Protein AF-A0A7J2INQ9-F1 (afdb_monomer_lite)

Sequence (61 aa):
MKSCHGLEKIDSVESERNVVLDANVIAKWILPGEPWEDQALKLREKLVNGEIEVHEPVLLV

Foldseek 3Di:
DDDDDDDDDDPPCPPQDAAEDDVVLVVLCPDPPDVCSVVSVVVVVCVVVVVHDYDYDDDDD

pLDDT: mean 81.04, std 19.6, range [35.03, 98.12]

Radius of gyration: 19.77 Å; chains: 1; bounding box: 50×38×41 Å

Structure (mmCIF, N/CA/C/O backbone):
data_AF-A0A7J2INQ9-F1
#
_entry.id   AF-A0A7J2INQ9-F1
#
loop_
_atom_site.group_PDB
_atom_site.id
_atom_site.type_symbol
_atom_site.label_atom_id
_atom_site.label_alt_id
_atom_site.label_comp_id
_atom_site.label_asym_id
_atom_site.label_entity_id
_atom_site.label_seq_id
_atom_site.pdbx_PDB_ins_code
_atom_site.Cartn_x
_atom_site.Cartn_y
_atom_site.Cartn_z
_atom_site.occupancy
_atom_site.B_iso_or_equiv
_atom_site.auth_seq_id
_atom_site.auth_comp_id
_atom_site.auth_asym_id
_atom_site.auth_atom_id
_atom_site.pdbx_PDB_model_num
ATOM 1 N N . MET A 1 1 ? -39.338 31.046 25.443 1.00 35.03 1 MET A N 1
ATOM 2 C CA . MET A 1 1 ? -39.484 30.436 26.785 1.00 35.03 1 MET A CA 1
ATOM 3 C C . MET A 1 1 ? -38.864 29.043 26.758 1.00 35.03 1 MET A C 1
ATOM 5 O O . MET A 1 1 ? -39.296 28.264 25.928 1.00 35.03 1 MET A O 1
ATOM 9 N N . LYS A 1 2 ? -37.892 28.800 27.660 1.00 39.19 2 LYS A N 1
ATOM 10 C CA . LYS A 1 2 ? -37.402 27.510 28.220 1.00 39.19 2 LYS A CA 1
ATOM 11 C C . LYS A 1 2 ? -36.857 26.478 27.205 1.00 39.19 2 LYS A C 1
ATOM 13 O O . LYS A 1 2 ? -37.620 25.856 26.491 1.00 39.19 2 LYS A O 1
ATOM 18 N N . SER A 1 3 ? -35.539 26.436 26.988 1.00 53.56 3 SER A N 1
ATOM 19 C CA . SER A 1 3 ? -34.500 25.695 27.746 1.00 53.56 3 SER A CA 1
ATOM 20 C C . SER A 1 3 ? -34.570 24.176 27.565 1.00 53.56 3 SER A C 1
ATOM 22 O O . SER A 1 3 ? -35.513 23.540 28.028 1.00 53.56 3 SER A O 1
ATOM 24 N N . CYS A 1 4 ? -33.519 23.606 26.975 1.00 44.69 4 CYS A N 1
ATOM 25 C CA . CYS A 1 4 ? -33.036 22.273 27.318 1.00 44.69 4 CYS A CA 1
ATOM 26 C C . CYS A 1 4 ? -31.565 22.430 27.710 1.00 44.69 4 CYS A C 1
ATOM 28 O O . CYS A 1 4 ? -30.752 22.933 26.935 1.00 44.69 4 CYS A O 1
ATOM 30 N N . HIS A 1 5 ? -31.292 22.110 28.971 1.00 45.50 5 HIS A N 1
ATOM 31 C CA . HIS A 1 5 ? -30.001 22.227 29.630 1.00 45.50 5 HIS A CA 1
ATOM 32 C C . HIS A 1 5 ? -29.008 21.175 29.134 1.00 45.50 5 HIS A C 1
ATOM 34 O O . HIS A 1 5 ? -29.400 20.138 28.603 1.00 45.50 5 HIS A O 1
ATOM 40 N N . GLY A 1 6 ? -27.727 21.507 29.292 1.00 51.38 6 GLY A N 1
ATOM 41 C CA . GLY A 1 6 ? -26.602 20.783 28.723 1.00 51.38 6 GLY A CA 1
ATOM 42 C C . GLY A 1 6 ? -26.453 19.346 29.205 1.00 51.38 6 GLY A C 1
ATOM 43 O O . GLY A 1 6 ? -26.915 18.974 30.283 1.00 51.38 6 GLY A O 1
ATOM 44 N N . LEU A 1 7 ? -25.718 18.580 28.403 1.00 54.38 7 LEU A N 1
ATOM 45 C CA . LEU A 1 7 ? -24.948 17.454 28.891 1.00 54.38 7 LEU A CA 1
ATOM 46 C C . LEU A 1 7 ? -23.511 17.605 28.401 1.00 54.38 7 LEU A C 1
ATOM 48 O O . LEU A 1 7 ? -23.240 18.050 27.288 1.00 54.38 7 LEU A O 1
ATOM 52 N N . GLU A 1 8 ? -22.625 17.323 29.332 1.00 53.72 8 GLU A N 1
ATOM 53 C CA . GLU A 1 8 ? -21.222 17.665 29.356 1.00 53.72 8 GLU A CA 1
ATOM 54 C C . GLU A 1 8 ? -20.367 16.697 28.527 1.00 53.72 8 GLU A C 1
ATOM 56 O O . GLU A 1 8 ? -20.754 15.562 28.262 1.00 53.72 8 GLU A O 1
ATOM 61 N N . LYS A 1 9 ? -19.139 17.164 28.269 1.00 41.88 9 LYS A N 1
ATOM 62 C CA . LYS A 1 9 ? -17.937 16.423 27.859 1.00 41.88 9 LYS A CA 1
ATOM 63 C C . LYS A 1 9 ? -17.743 16.167 26.355 1.00 41.88 9 LYS A C 1
ATOM 65 O O . LYS A 1 9 ? -18.154 15.172 25.777 1.00 41.88 9 LYS A O 1
ATOM 70 N N . ILE A 1 10 ? -17.013 17.117 25.773 1.00 54.66 10 ILE A N 1
ATOM 71 C CA . ILE A 1 10 ? -16.000 16.940 24.725 1.00 54.66 10 ILE A CA 1
ATOM 72 C C . ILE A 1 10 ? -15.200 15.646 24.926 1.00 54.66 10 ILE A C 1
ATOM 74 O O . ILE A 1 10 ? -14.277 15.617 25.734 1.00 54.66 10 ILE A O 1
ATOM 78 N N . ASP A 1 11 ? -15.511 14.634 24.130 1.00 46.03 11 ASP A N 1
ATOM 79 C CA . ASP A 1 11 ? -14.476 13.847 23.478 1.00 46.03 11 ASP A CA 1
ATOM 80 C C . ASP A 1 11 ? -14.514 14.298 22.022 1.00 46.03 11 ASP A C 1
ATOM 82 O O . ASP A 1 11 ? -15.543 14.202 21.348 1.00 46.03 11 ASP A O 1
ATOM 86 N N . SER A 1 12 ? -13.432 14.916 21.560 1.00 53.19 12 SER A N 1
ATOM 87 C CA . SER A 1 12 ? -13.248 15.214 20.147 1.00 53.19 12 SER A CA 1
ATOM 88 C C . SER A 1 12 ? -13.287 13.876 19.421 1.00 53.19 12 SER A C 1
ATOM 90 O O . SER A 1 12 ? -12.285 13.170 19.401 1.00 53.19 12 SER A O 1
ATOM 92 N N . VAL A 1 13 ? -14.446 13.491 18.886 1.00 52.69 13 VAL A N 1
ATOM 93 C CA . VAL A 1 13 ? -14.546 12.371 17.956 1.00 52.69 13 VAL A CA 1
ATOM 94 C C . VAL A 1 13 ? -13.734 12.807 16.742 1.00 52.69 13 VAL A C 1
ATOM 96 O O . VAL A 1 13 ? -14.243 13.482 15.847 1.00 52.69 13 VAL A O 1
ATOM 99 N N . GLU A 1 14 ? -12.432 12.512 16.749 1.00 56.81 14 GLU A N 1
ATOM 100 C CA . GLU A 1 14 ? -11.686 12.330 15.516 1.00 56.81 14 GLU A CA 1
ATOM 101 C C . GLU A 1 14 ? -12.531 11.342 14.731 1.00 56.81 14 GLU A C 1
ATOM 103 O O . GLU A 1 14 ? -12.645 10.182 15.114 1.00 56.81 14 GLU A O 1
ATOM 108 N N . SER A 1 15 ? -13.249 11.825 13.714 1.00 61.62 15 SER A N 1
ATOM 109 C CA . SER A 1 15 ? -13.958 10.920 12.826 1.00 61.62 15 SER A CA 1
ATOM 110 C C . SER A 1 15 ? -12.894 9.965 12.308 1.00 61.62 15 SER A C 1
ATOM 112 O O . SER A 1 15 ? -11.981 10.424 11.611 1.00 61.62 15 SER A O 1
ATOM 114 N N . GLU A 1 16 ? -12.964 8.696 12.697 1.00 66.25 16 GLU A N 1
ATOM 115 C CA . GLU A 1 16 ? -12.085 7.664 12.169 1.00 66.25 16 GLU A CA 1
ATOM 116 C C . GLU A 1 16 ? -12.155 7.782 10.644 1.00 66.25 16 GLU A C 1
ATOM 118 O O . GLU A 1 16 ? -13.213 7.647 10.022 1.00 66.25 16 GLU A O 1
ATOM 123 N N . ARG A 1 17 ? -11.054 8.241 10.041 1.00 79.88 17 ARG A N 1
ATOM 124 C CA . ARG A 1 17 ? -11.011 8.475 8.603 1.00 79.88 17 ARG A CA 1
ATOM 125 C C . ARG A 1 17 ? -10.861 7.110 7.964 1.00 79.88 17 ARG A C 1
ATOM 127 O O . ARG A 1 17 ? -9.771 6.554 7.992 1.00 79.88 17 ARG A O 1
ATOM 134 N N . ASN A 1 18 ? -11.930 6.610 7.357 1.00 86.12 18 ASN A N 1
ATOM 135 C CA . ASN A 1 18 ? -11.866 5.391 6.559 1.00 86.12 18 ASN A CA 1
ATOM 136 C C . ASN A 1 18 ? -10.942 5.622 5.358 1.00 86.12 18 ASN A C 1
ATOM 138 O O . ASN A 1 18 ? -11.301 6.329 4.412 1.00 86.12 18 ASN A O 1
ATOM 142 N N . VAL A 1 19 ? -9.743 5.041 5.400 1.00 90.56 19 VAL A N 1
ATOM 143 C CA . VAL A 1 19 ? -8.789 5.081 4.291 1.00 90.56 19 VAL A CA 1
ATOM 144 C C . VAL A 1 19 ? -8.982 3.837 3.437 1.00 90.56 19 VAL A C 1
ATOM 146 O O . VAL A 1 19 ? -8.923 2.713 3.925 1.00 90.56 19 VAL A O 1
ATOM 149 N N . VAL A 1 20 ? -9.177 4.046 2.141 1.00 92.69 20 VAL A N 1
ATOM 150 C CA . VAL A 1 20 ? -9.209 2.986 1.132 1.00 92.69 20 VAL A CA 1
ATOM 151 C C . VAL A 1 20 ? -8.091 3.267 0.141 1.00 92.69 20 VAL A C 1
ATOM 153 O O . VAL A 1 20 ? -7.904 4.414 -0.274 1.00 92.69 20 VAL A O 1
ATOM 156 N N . LEU A 1 21 ? -7.339 2.234 -0.232 1.00 91.94 21 LEU A N 1
ATOM 157 C CA . LEU A 1 21 ? -6.296 2.347 -1.247 1.00 91.94 21 LEU A CA 1
ATOM 158 C C . LEU A 1 21 ? -6.818 1.859 -2.592 1.00 91.94 21 LEU A C 1
ATOM 160 O O . LEU A 1 21 ? -7.325 0.746 -2.708 1.00 91.94 21 LEU A O 1
ATOM 164 N N . ASP A 1 22 ? -6.658 2.692 -3.616 1.00 91.19 22 ASP A N 1
ATOM 165 C CA . ASP A 1 22 ? -6.884 2.273 -4.994 1.00 91.19 22 ASP A CA 1
ATOM 166 C C . ASP A 1 22 ? -5.840 1.221 -5.402 1.00 91.19 22 ASP A C 1
ATOM 168 O O . ASP A 1 22 ? -4.676 1.274 -4.981 1.00 91.19 22 ASP A O 1
ATOM 172 N N . ALA A 1 23 ? -6.236 0.275 -6.255 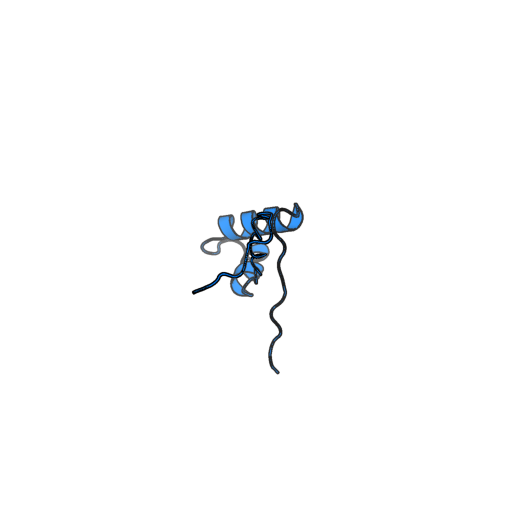1.00 91.50 23 ALA A N 1
ATOM 173 C CA . ALA A 1 23 ? -5.350 -0.771 -6.760 1.00 91.50 23 ALA A CA 1
ATOM 174 C C . ALA A 1 23 ? -4.087 -0.196 -7.431 1.00 91.50 23 ALA A C 1
ATOM 176 O O . ALA A 1 23 ? -3.011 -0.792 -7.352 1.00 91.50 23 ALA A O 1
ATOM 177 N N . ASN A 1 24 ? -4.182 0.989 -8.041 1.00 93.00 24 ASN A N 1
ATOM 178 C CA . ASN A 1 24 ? -3.051 1.668 -8.662 1.00 93.00 24 ASN A CA 1
ATOM 179 C C . ASN A 1 24 ? -1.976 2.125 -7.656 1.00 93.00 24 ASN A C 1
ATOM 181 O O . ASN A 1 24 ? -0.821 2.293 -8.055 1.00 93.00 24 ASN A O 1
ATOM 185 N N . VAL A 1 25 ? -2.324 2.331 -6.381 1.00 94.62 25 VAL A N 1
ATOM 186 C CA . VAL A 1 25 ? -1.385 2.686 -5.309 1.00 94.62 25 VAL A CA 1
ATOM 187 C C . VAL A 1 25 ? -0.672 1.425 -4.850 1.00 94.62 25 VAL A C 1
ATOM 189 O O . VAL A 1 25 ? 0.551 1.419 -4.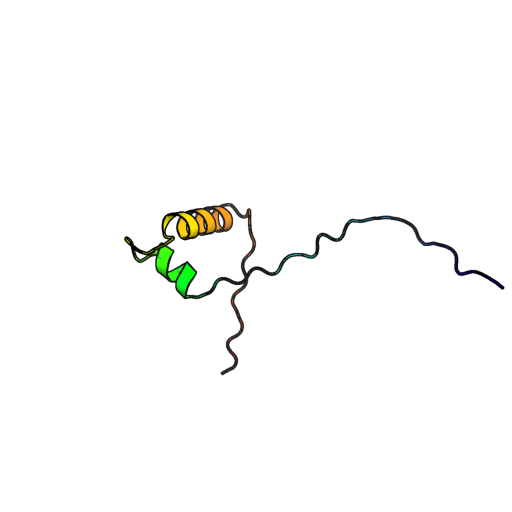750 1.00 94.62 25 VAL A O 1
ATOM 192 N N . ILE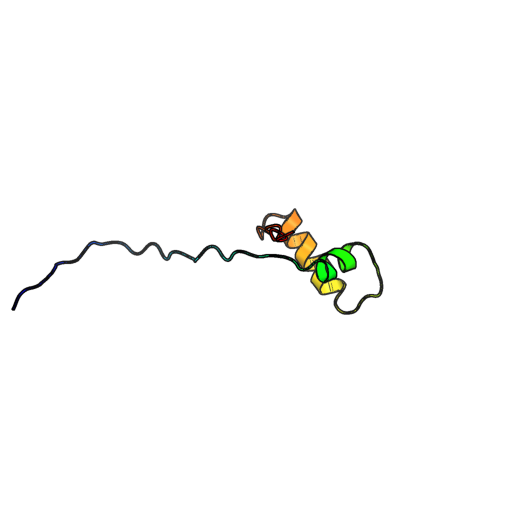 A 1 26 ? -1.428 0.341 -4.656 1.00 94.44 26 ILE A N 1
ATOM 193 C CA . ILE A 1 26 ? -0.893 -0.971 -4.272 1.00 94.44 26 ILE A CA 1
ATOM 194 C C . ILE A 1 26 ? 0.081 -1.500 -5.329 1.00 94.44 26 ILE A C 1
ATOM 196 O O . ILE A 1 26 ? 1.144 -2.012 -4.990 1.00 94.44 26 ILE A O 1
ATOM 200 N N . ALA A 1 27 ? -0.236 -1.333 -6.616 1.00 95.38 27 ALA A N 1
ATOM 201 C CA . ALA A 1 27 ? 0.626 -1.778 -7.709 1.00 95.38 27 ALA A CA 1
ATOM 202 C C . ALA A 1 27 ? 2.046 -1.183 -7.629 1.00 95.38 27 ALA A C 1
ATOM 204 O O . ALA A 1 27 ? 3.021 -1.878 -7.915 1.00 95.38 27 ALA A O 1
ATOM 205 N N . LYS A 1 28 ? 2.179 0.065 -7.158 1.00 96.56 28 LYS A N 1
ATOM 206 C CA . LYS A 1 28 ? 3.469 0.766 -6.996 1.00 96.56 28 LYS A CA 1
ATOM 207 C C . LYS A 1 28 ? 4.333 0.204 -5.868 1.00 96.56 28 LYS A C 1
ATOM 209 O O . LYS A 1 28 ? 5.500 0.547 -5.767 1.00 96.56 28 LYS A O 1
ATOM 214 N N . TRP A 1 29 ? 3.791 -0.662 -5.012 1.00 95.88 29 TRP A N 1
ATOM 215 C CA . TRP A 1 29 ? 4.586 -1.374 -4.007 1.00 95.88 29 TRP A CA 1
ATOM 216 C C . TRP A 1 29 ? 5.390 -2.531 -4.600 1.00 95.88 29 TRP A C 1
ATOM 218 O O . TRP A 1 29 ? 6.287 -3.051 -3.938 1.00 95.88 29 TRP A O 1
ATOM 228 N N . ILE A 1 30 ? 5.021 -2.967 -5.807 1.00 95.12 30 ILE A N 1
ATOM 229 C CA . ILE A 1 30 ? 5.553 -4.161 -6.466 1.00 95.12 30 ILE A CA 1
ATOM 230 C C . ILE A 1 30 ? 6.266 -3.781 -7.770 1.00 95.12 30 ILE A C 1
ATOM 232 O O . ILE A 1 30 ? 7.285 -4.381 -8.102 1.00 95.12 30 ILE A O 1
ATOM 236 N N . LEU A 1 31 ? 5.735 -2.798 -8.506 1.00 94.50 31 LEU A N 1
ATOM 237 C CA . LEU A 1 31 ? 6.272 -2.330 -9.782 1.00 94.50 31 LEU A CA 1
ATOM 238 C C . LEU A 1 31 ? 7.185 -1.107 -9.573 1.00 94.50 31 LEU A C 1
ATOM 240 O O . LEU A 1 31 ? 6.673 -0.044 -9.218 1.00 94.50 31 LEU A O 1
ATOM 244 N N . PRO A 1 32 ? 8.507 -1.234 -9.796 1.00 94.06 32 PRO A N 1
ATOM 245 C CA . PRO A 1 32 ? 9.440 -0.120 -9.661 1.00 94.06 32 PRO A CA 1
ATOM 246 C C . PRO A 1 32 ? 9.428 0.796 -10.893 1.00 94.06 32 PRO A C 1
ATOM 248 O O . PRO A 1 32 ? 9.072 0.382 -11.997 1.00 94.06 32 PRO A O 1
ATOM 251 N N . GLY A 1 33 ? 9.910 2.025 -10.722 1.00 94.81 33 GLY A N 1
ATOM 252 C CA . GLY A 1 33 ? 10.026 3.053 -11.757 1.00 94.81 33 GLY A CA 1
ATOM 253 C C . GLY A 1 33 ? 8.734 3.827 -12.032 1.00 94.81 33 GLY A C 1
ATOM 254 O O . GLY A 1 33 ? 8.690 4.620 -12.974 1.00 94.81 33 GLY A O 1
ATOM 255 N N . GLU A 1 34 ? 7.688 3.615 -11.237 1.00 94.12 34 GLU A N 1
ATOM 256 C CA . GLU A 1 34 ? 6.395 4.270 -11.416 1.00 94.12 34 GLU A CA 1
ATOM 257 C C . GLU A 1 34 ? 6.402 5.704 -10.859 1.00 94.12 34 GLU A C 1
ATOM 259 O O . GLU A 1 34 ? 7.011 5.987 -9.821 1.00 94.12 34 GLU A O 1
ATOM 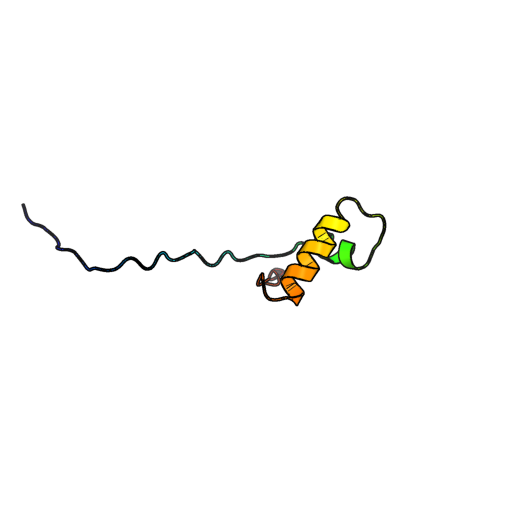264 N N . PRO A 1 35 ? 5.660 6.642 -11.473 1.00 95.50 35 PRO A N 1
ATOM 265 C CA . PRO A 1 35 ? 5.407 7.931 -10.851 1.00 95.50 35 PRO A CA 1
ATOM 266 C C . PRO A 1 35 ? 4.814 7.747 -9.450 1.00 95.50 35 PRO A C 1
ATOM 268 O O . PRO A 1 35 ? 3.860 6.989 -9.266 1.00 95.50 35 PRO A O 1
ATOM 271 N N . TRP A 1 36 ? 5.333 8.505 -8.483 1.00 95.25 36 TRP A N 1
ATOM 272 C CA . TRP A 1 36 ? 4.896 8.475 -7.082 1.00 95.25 36 TRP A CA 1
ATOM 273 C C . TRP A 1 36 ? 5.213 7.176 -6.316 1.00 95.25 36 TRP A C 1
ATOM 275 O O . TRP A 1 36 ? 4.603 6.923 -5.275 1.00 95.25 36 TRP A O 1
ATOM 285 N N . GLU A 1 37 ? 6.160 6.363 -6.798 1.00 96.38 37 GLU A N 1
ATOM 286 C CA . GLU A 1 37 ? 6.641 5.159 -6.103 1.00 96.38 37 GLU A CA 1
ATOM 287 C C . GLU A 1 37 ? 7.059 5.452 -4.655 1.00 96.38 37 GLU A C 1
ATOM 289 O O . GLU A 1 37 ? 6.533 4.830 -3.734 1.00 96.38 37 GLU A O 1
ATOM 294 N N . ASP A 1 38 ? 7.905 6.462 -4.424 1.00 97.81 38 ASP A N 1
ATOM 295 C CA . ASP A 1 38 ? 8.379 6.825 -3.079 1.00 97.81 38 ASP A CA 1
ATOM 296 C C . ASP A 1 38 ? 7.229 7.126 -2.104 1.00 97.81 38 ASP A C 1
ATOM 298 O O . ASP A 1 38 ? 7.279 6.789 -0.919 1.00 97.81 38 ASP A O 1
ATOM 302 N N . GLN A 1 39 ? 6.175 7.786 -2.584 1.00 97.31 39 GLN A N 1
ATOM 303 C CA . GLN A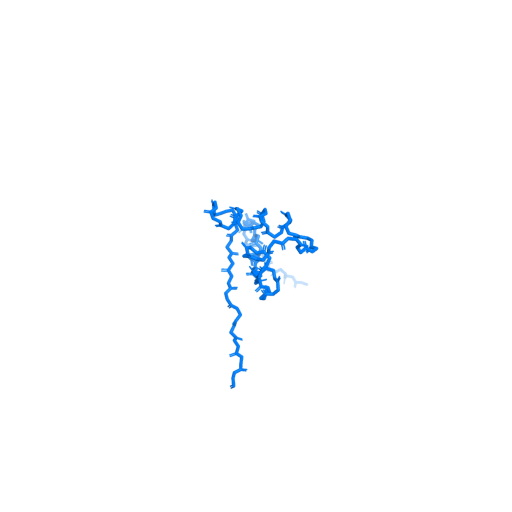 1 39 ? 4.994 8.115 -1.795 1.00 97.31 39 GLN A CA 1
ATOM 304 C C . GLN A 1 39 ? 4.177 6.859 -1.490 1.00 97.31 39 GLN A C 1
ATOM 306 O O . GLN A 1 39 ? 3.713 6.700 -0.360 1.00 97.31 39 GLN A O 1
ATOM 311 N N . ALA A 1 40 ? 4.023 5.964 -2.468 1.00 96.81 40 ALA A N 1
ATOM 312 C CA . ALA A 1 40 ? 3.344 4.691 -2.273 1.00 96.81 40 ALA A CA 1
ATOM 313 C C . ALA A 1 40 ? 4.103 3.809 -1.269 1.00 96.81 40 ALA A C 1
ATOM 315 O O . ALA A 1 40 ? 3.479 3.238 -0.374 1.00 96.81 40 ALA A O 1
ATOM 316 N N . LEU A 1 41 ? 5.434 3.754 -1.353 1.00 97.50 41 LEU A N 1
ATOM 317 C CA . LEU A 1 41 ? 6.278 3.007 -0.419 1.00 97.50 41 LEU A CA 1
ATOM 318 C C . LEU A 1 41 ? 6.215 3.581 1.001 1.00 97.50 41 LEU A C 1
ATOM 320 O O . LEU A 1 41 ? 6.002 2.824 1.944 1.00 97.50 41 LEU A O 1
ATOM 324 N N . LYS A 1 42 ? 6.268 4.907 1.170 1.00 97.56 42 LYS A N 1
ATOM 325 C CA . LYS A 1 42 ? 6.053 5.544 2.485 1.00 97.56 42 LYS A CA 1
ATOM 326 C C . LYS A 1 42 ? 4.676 5.229 3.062 1.00 97.56 42 LYS A C 1
ATOM 328 O O . LYS A 1 42 ? 4.537 5.033 4.264 1.00 97.56 42 LYS A O 1
ATOM 333 N N . LEU A 1 43 ? 3.641 5.185 2.223 1.00 96.06 43 LEU A N 1
ATOM 334 C CA . LEU A 1 43 ? 2.295 4.823 2.665 1.00 96.06 43 LEU A CA 1
ATOM 335 C C . LEU A 1 43 ? 2.225 3.359 3.124 1.00 96.06 43 LEU A C 1
ATOM 337 O O . LEU A 1 43 ? 1.591 3.067 4.136 1.00 96.06 43 LEU A O 1
ATOM 341 N N . ARG A 1 44 ? 2.923 2.455 2.426 1.00 96.50 44 ARG A N 1
ATOM 342 C CA . ARG A 1 44 ? 3.078 1.054 2.836 1.00 96.50 44 ARG A CA 1
ATOM 343 C C . ARG A 1 44 ? 3.785 0.933 4.183 1.00 96.50 44 ARG A C 1
ATOM 345 O O . ARG A 1 44 ? 3.347 0.146 5.013 1.00 96.50 44 ARG A O 1
ATOM 352 N N . GLU A 1 45 ? 4.855 1.692 4.407 1.00 98.12 45 GLU A N 1
ATOM 353 C CA . GLU A 1 45 ? 5.577 1.695 5.687 1.00 98.12 45 GLU A CA 1
ATOM 354 C C . GLU A 1 45 ? 4.661 2.113 6.838 1.00 98.12 45 GLU A C 1
ATOM 356 O O . GLU A 1 45 ? 4.592 1.410 7.841 1.00 98.12 45 GLU A O 1
ATOM 361 N N . LYS A 1 46 ? 3.873 3.181 6.659 1.00 96.38 46 LYS A N 1
ATOM 362 C CA . LYS A 1 46 ? 2.873 3.608 7.649 1.00 96.38 46 LYS A CA 1
ATOM 363 C C . LYS A 1 46 ? 1.852 2.518 7.965 1.00 96.38 46 LYS A C 1
ATOM 365 O O . LYS A 1 46 ? 1.517 2.323 9.129 1.00 96.38 46 LYS A O 1
ATOM 370 N N . LEU A 1 47 ? 1.375 1.805 6.942 1.00 95.31 47 LEU A N 1
ATOM 371 C CA . LEU A 1 47 ? 0.454 0.681 7.120 1.00 95.31 47 LEU A CA 1
ATOM 372 C C . LEU A 1 47 ? 1.113 -0.458 7.914 1.00 95.31 47 LEU A C 1
ATOM 374 O O . LEU A 1 47 ? 0.530 -0.956 8.870 1.00 95.31 47 LEU A O 1
ATOM 378 N N . VAL A 1 48 ? 2.339 -0.849 7.556 1.00 96.38 48 VAL A N 1
ATOM 379 C CA . VAL A 1 48 ? 3.086 -1.924 8.239 1.00 96.38 48 VAL A CA 1
ATOM 380 C C . VAL A 1 48 ? 3.412 -1.557 9.691 1.00 96.38 48 VAL A C 1
ATOM 382 O O . VAL A 1 48 ? 3.379 -2.425 10.560 1.00 96.38 48 VAL A O 1
ATOM 385 N N . ASN A 1 49 ? 3.679 -0.280 9.961 1.00 97.50 49 ASN A N 1
ATOM 386 C CA . ASN A 1 49 ? 3.934 0.239 11.304 1.00 97.50 49 ASN A CA 1
ATOM 387 C C . ASN A 1 49 ? 2.656 0.407 12.147 1.00 97.50 49 ASN A C 1
ATOM 389 O O . ASN A 1 49 ? 2.758 0.726 13.330 1.00 97.50 49 ASN A O 1
ATOM 393 N N . GLY A 1 50 ? 1.465 0.225 11.564 1.00 94.31 50 GLY A N 1
ATOM 394 C CA . GLY A 1 50 ? 0.186 0.448 12.243 1.00 94.31 50 GLY A CA 1
ATOM 395 C C . GLY A 1 50 ? -0.148 1.925 12.484 1.00 94.31 50 GLY A C 1
ATOM 396 O O . GLY A 1 50 ? -0.987 2.232 13.323 1.00 94.31 50 GLY A O 1
ATOM 397 N N . GLU A 1 51 ? 0.501 2.849 11.769 1.00 94.56 51 GLU A N 1
ATOM 398 C CA . GLU A 1 51 ? 0.215 4.291 11.841 1.00 94.56 51 GLU A CA 1
ATOM 399 C C . GLU A 1 51 ? -1.073 4.667 11.096 1.00 94.56 51 GLU A C 1
ATOM 401 O O . GLU A 1 51 ? -1.655 5.722 11.345 1.00 94.56 51 GLU A O 1
ATOM 406 N N . ILE A 1 52 ? -1.489 3.826 10.146 1.00 92.75 52 ILE A N 1
ATOM 407 C CA . ILE A 1 52 ? -2.748 3.955 9.419 1.00 92.75 52 ILE A CA 1
ATOM 408 C C . ILE A 1 52 ? -3.457 2.606 9.376 1.00 92.75 52 ILE A C 1
ATOM 410 O O . ILE A 1 52 ? -2.823 1.565 9.199 1.00 92.75 52 ILE A O 1
ATOM 414 N N . GLU A 1 53 ? -4.779 2.648 9.469 1.00 93.25 53 GLU A N 1
ATOM 415 C CA . GLU A 1 53 ? -5.648 1.525 9.142 1.00 93.25 53 GLU A CA 1
ATOM 416 C C . GLU A 1 53 ? -6.201 1.730 7.730 1.00 93.25 53 GLU A C 1
ATOM 418 O O . GLU A 1 53 ? -6.569 2.843 7.348 1.00 93.25 53 GLU A O 1
ATOM 423 N N . VAL A 1 54 ? -6.199 0.668 6.927 1.00 92.12 54 VAL A N 1
ATOM 424 C CA . VAL A 1 54 ? -6.679 0.691 5.543 1.00 92.12 54 VAL A CA 1
ATOM 425 C C . VAL A 1 54 ? -7.732 -0.390 5.374 1.00 92.12 54 VAL A C 1
ATOM 427 O O . VAL A 1 54 ? -7.539 -1.525 5.806 1.00 92.12 54 VAL A O 1
ATOM 430 N N . HIS A 1 55 ? -8.812 -0.046 4.681 1.00 89.88 55 HIS A N 1
ATOM 431 C CA . HIS A 1 55 ? -9.907 -0.952 4.371 1.00 89.88 55 HIS A CA 1
ATOM 432 C C . HIS A 1 55 ? -9.907 -1.330 2.889 1.00 89.88 55 HIS A C 1
ATOM 434 O O . HIS A 1 55 ? -9.555 -0.532 2.014 1.00 89.88 55 HIS A O 1
ATOM 440 N N . GLU A 1 56 ? -10.343 -2.553 2.605 1.00 83.31 56 GLU A N 1
ATOM 441 C CA . GLU A 1 56 ? -10.613 -3.011 1.246 1.00 83.31 56 GLU A CA 1
ATOM 442 C C . GLU A 1 56 ? -11.969 -2.457 0.769 1.00 83.31 56 GLU A C 1
ATOM 444 O O . GLU A 1 56 ? -12.955 -2.531 1.512 1.00 83.31 56 GLU A O 1
ATOM 449 N N . PRO A 1 57 ? -12.063 -1.898 -0.454 1.00 82.38 57 PRO A N 1
ATOM 450 C CA . PRO A 1 57 ? -13.352 -1.515 -1.004 1.00 82.38 57 PRO A CA 1
ATOM 451 C C . PRO A 1 57 ? -14.175 -2.764 -1.331 1.00 82.38 57 PRO A C 1
ATOM 453 O O . PRO A 1 57 ? -13.700 -3.675 -2.005 1.00 82.38 57 PRO A O 1
ATOM 456 N N . VAL A 1 58 ? -15.450 -2.778 -0.935 1.00 81.44 58 VAL A N 1
ATOM 457 C CA . VAL A 1 58 ? -16.391 -3.792 -1.425 1.00 81.44 58 VAL A CA 1
ATOM 458 C C . VAL A 1 58 ? -16.654 -3.521 -2.905 1.00 81.44 58 VAL A C 1
ATOM 460 O O . VAL A 1 58 ? -17.264 -2.511 -3.260 1.00 81.44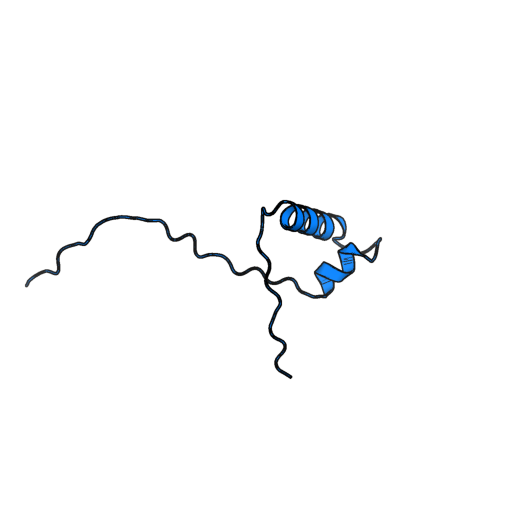 58 VAL A O 1
ATOM 463 N N . LEU A 1 59 ? -16.206 -4.424 -3.774 1.00 75.38 59 LEU A N 1
ATOM 464 C CA . LEU A 1 59 ? -16.584 -4.402 -5.183 1.00 75.38 59 LEU A CA 1
ATOM 465 C C . LEU A 1 59 ? -18.036 -4.881 -5.298 1.00 75.38 59 LEU A C 1
ATOM 467 O O . LEU A 1 59 ? -18.351 -6.013 -4.934 1.00 75.38 59 LEU A O 1
ATOM 471 N N . LEU A 1 60 ? -18.929 -4.015 -5.779 1.00 75.81 60 LEU A N 1
ATOM 472 C CA . LEU A 1 60 ? -20.269 -4.435 -6.186 1.00 75.81 60 LEU A CA 1
ATOM 473 C C . LEU A 1 60 ? -20.123 -5.241 -7.481 1.00 75.81 60 LEU A C 1
ATOM 475 O O . LEU A 1 60 ? -19.728 -4.680 -8.505 1.00 75.81 60 LEU A O 1
ATOM 479 N N . VAL A 1 61 ? -20.382 -6.547 -7.400 1.00 60.81 61 VAL A N 1
ATOM 480 C CA . VAL A 1 61 ? -20.362 -7.487 -8.533 1.00 60.81 61 VAL A CA 1
ATOM 481 C C . VAL A 1 61 ? -21.766 -7.663 -9.091 1.00 60.81 61 VAL A C 1
ATOM 483 O O . VAL A 1 61 ? -22.704 -7.784 -8.268 1.00 60.81 61 VAL A O 1
#

Secondary structure (DSSP, 8-state):
------------------EE--HHHHHTTTSTT-TTHHHHHHHHHHHHTTSS-EE------